Protein AF-A0AAE3U4W3-F1 (afdb_monomer_lite)

Structure (mmCIF, N/CA/C/O backbone):
data_AF-A0AAE3U4W3-F1
#
_entry.id   AF-A0AAE3U4W3-F1
#
loop_
_atom_site.group_PDB
_atom_site.id
_atom_site.type_symbol
_atom_site.label_atom_id
_atom_site.label_alt_id
_atom_site.label_comp_id
_atom_site.label_asym_id
_atom_site.label_entity_id
_atom_site.label_seq_id
_atom_site.pdbx_PDB_ins_code
_atom_site.Cartn_x
_atom_site.Cartn_y
_atom_site.Cartn_z
_atom_site.occupancy
_atom_site.B_iso_or_equiv
_atom_site.auth_seq_id
_atom_site.auth_comp_id
_atom_site.auth_asym_id
_atom_site.auth_atom_id
_atom_site.pdbx_PDB_model_num
ATOM 1 N N . MET A 1 1 ? -5.773 -18.748 2.322 1.00 70.56 1 MET A N 1
ATOM 2 C CA . MET A 1 1 ? -5.524 -19.060 0.898 1.00 70.56 1 MET A CA 1
ATOM 3 C C . MET A 1 1 ? -5.169 -17.749 0.225 1.00 70.56 1 MET A C 1
ATOM 5 O O . MET A 1 1 ? -5.930 -16.805 0.411 1.00 70.56 1 MET A O 1
ATOM 9 N N . LYS A 1 2 ? -4.012 -17.670 -0.440 1.00 85.56 2 LYS A N 1
ATOM 10 C CA . LYS A 1 2 ? -3.548 -16.442 -1.103 1.00 85.56 2 LYS A CA 1
ATOM 11 C C . LYS A 1 2 ? -4.408 -16.138 -2.337 1.00 85.56 2 LYS A C 1
ATOM 13 O O . LYS A 1 2 ? -4.979 -17.062 -2.920 1.00 85.56 2 LYS A O 1
ATOM 18 N N . LYS A 1 3 ? -4.551 -14.859 -2.693 1.00 84.31 3 LYS A N 1
ATOM 19 C CA . LYS A 1 3 ? -5.384 -14.386 -3.813 1.00 84.31 3 LYS A CA 1
ATOM 20 C C . LYS A 1 3 ? -4.527 -13.871 -4.966 1.00 84.31 3 LYS A C 1
ATOM 22 O O . LYS A 1 3 ? -3.465 -13.321 -4.739 1.00 84.31 3 LYS A O 1
ATOM 27 N N . GLU A 1 4 ? -5.007 -13.938 -6.202 1.00 82.94 4 GLU A N 1
ATOM 28 C CA . GLU A 1 4 ? -4.320 -13.277 -7.323 1.00 82.94 4 GLU A CA 1
ATOM 29 C C . GLU A 1 4 ? -4.181 -11.758 -7.080 1.00 82.94 4 GLU A C 1
ATOM 31 O O . GLU A 1 4 ? -5.124 -11.108 -6.612 1.00 82.94 4 GLU A O 1
ATOM 36 N N . PHE A 1 5 ? -3.038 -11.171 -7.441 1.00 81.69 5 PHE A N 1
ATOM 37 C CA . PHE A 1 5 ? -2.864 -9.721 -7.426 1.00 81.69 5 PHE A CA 1
ATOM 38 C C . PHE A 1 5 ? -3.669 -9.058 -8.560 1.00 81.69 5 PHE A C 1
ATOM 40 O O . PHE A 1 5 ? -3.243 -8.991 -9.713 1.00 81.69 5 PHE A O 1
ATOM 47 N N . ASN A 1 6 ? -4.858 -8.544 -8.239 1.00 80.56 6 ASN A N 1
ATOM 48 C CA . ASN A 1 6 ? -5.710 -7.807 -9.172 1.00 80.56 6 ASN A CA 1
ATOM 49 C C . ASN A 1 6 ? -6.484 -6.680 -8.460 1.00 80.56 6 ASN A C 1
ATOM 51 O O . ASN A 1 6 ? -6.519 -6.601 -7.231 1.00 80.56 6 ASN A O 1
ATOM 55 N N . LEU A 1 7 ? -7.121 -5.790 -9.233 1.00 80.69 7 LEU A N 1
ATOM 56 C CA . LEU A 1 7 ? -7.809 -4.605 -8.696 1.00 80.69 7 LEU A CA 1
ATOM 57 C C . LEU A 1 7 ? -8.934 -4.947 -7.711 1.00 80.69 7 LEU A C 1
ATOM 59 O O . LEU A 1 7 ? -9.164 -4.200 -6.763 1.00 80.69 7 LEU A O 1
ATOM 63 N N . ARG A 1 8 ? -9.624 -6.071 -7.925 1.00 81.81 8 ARG A N 1
ATOM 64 C CA . ARG A 1 8 ? -10.700 -6.523 -7.040 1.00 81.81 8 ARG A CA 1
ATOM 65 C C . ARG A 1 8 ? -10.139 -6.949 -5.688 1.00 81.81 8 ARG A C 1
ATOM 67 O O .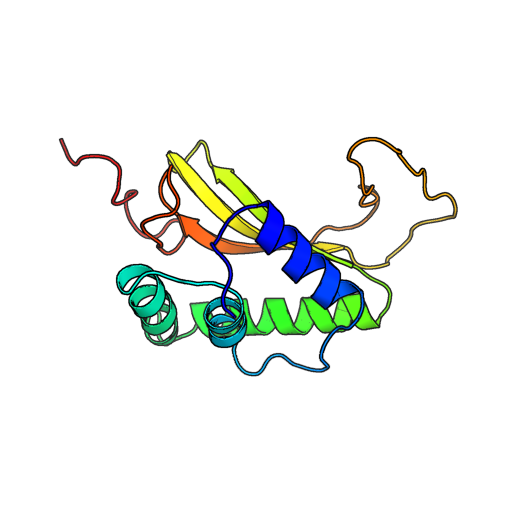 ARG A 1 8 ? -10.606 -6.477 -4.661 1.00 81.81 8 ARG A O 1
ATOM 74 N N . ASN A 1 9 ? -9.102 -7.778 -5.686 1.00 84.00 9 ASN A N 1
ATOM 75 C CA . ASN A 1 9 ? -8.507 -8.269 -4.447 1.00 84.00 9 ASN A CA 1
ATOM 76 C C . ASN A 1 9 ? -7.753 -7.155 -3.687 1.00 84.00 9 ASN A C 1
ATOM 78 O O . ASN A 1 9 ? -7.751 -7.153 -2.459 1.00 84.00 9 ASN A O 1
ATOM 82 N N . LEU A 1 10 ? -7.188 -6.162 -4.389 1.00 84.88 10 LEU A N 1
ATOM 83 C CA . LEU A 1 10 ? -6.654 -4.930 -3.782 1.00 84.88 10 LEU A CA 1
ATOM 84 C C . LEU A 1 10 ? -7.740 -4.084 -3.103 1.00 84.88 10 LEU A C 1
ATOM 86 O O . LEU A 1 10 ? -7.517 -3.538 -2.019 1.00 84.88 10 LEU A O 1
ATOM 90 N N . HIS A 1 11 ? -8.913 -3.979 -3.729 1.00 85.00 11 HIS A N 1
ATOM 91 C CA . HIS A 1 11 ? -10.068 -3.316 -3.133 1.00 85.00 11 HIS A CA 1
ATOM 92 C C . HIS A 1 11 ? -10.546 -4.060 -1.880 1.00 85.00 11 HIS A C 1
ATOM 94 O O . HIS A 1 11 ? -10.771 -3.430 -0.851 1.00 85.00 11 HIS A O 1
ATOM 100 N N . ASP A 1 12 ? -10.625 -5.391 -1.923 1.00 87.25 12 ASP A N 1
ATOM 101 C CA . ASP A 1 12 ? -11.023 -6.203 -0.767 1.00 87.25 12 ASP A CA 1
ATOM 102 C C . ASP A 1 12 ? -10.035 -6.065 0.404 1.00 87.25 12 ASP A C 1
ATOM 104 O O . ASP A 1 12 ? -10.455 -5.909 1.553 1.00 87.25 12 ASP A O 1
ATOM 108 N N . LEU A 1 13 ? -8.724 -6.056 0.124 1.00 90.62 13 LEU A N 1
ATOM 109 C CA . LEU A 1 13 ? -7.692 -5.762 1.123 1.00 90.62 13 LEU A CA 1
ATOM 110 C C . LEU A 1 13 ? -7.896 -4.368 1.729 1.00 90.62 13 LEU A C 1
ATOM 112 O O . LEU A 1 13 ? -7.904 -4.210 2.948 1.00 90.62 13 LEU A O 1
ATOM 116 N N . THR A 1 14 ? -8.099 -3.359 0.882 1.00 90.25 14 THR A N 1
ATOM 117 C CA . THR A 1 14 ? -8.352 -1.980 1.316 1.00 90.25 14 THR A CA 1
ATOM 118 C C . THR A 1 14 ? -9.583 -1.897 2.218 1.00 90.25 14 THR A C 1
ATOM 120 O O . THR A 1 14 ? -9.530 -1.281 3.281 1.00 90.25 14 THR A O 1
ATOM 123 N N . LEU A 1 15 ? -10.691 -2.531 1.829 1.00 89.75 15 LEU A N 1
ATOM 124 C CA . LEU A 1 15 ? -11.925 -2.550 2.609 1.00 89.75 15 LEU A CA 1
ATOM 125 C C . LEU A 1 15 ? -11.700 -3.197 3.981 1.00 89.75 15 LEU A C 1
ATOM 127 O O . LEU A 1 15 ? -12.148 -2.662 4.995 1.00 89.75 15 LEU A O 1
ATOM 131 N N . ARG A 1 16 ? -10.953 -4.307 4.037 1.00 91.06 16 ARG A N 1
ATOM 132 C CA . ARG A 1 16 ? -10.565 -4.960 5.296 1.00 91.06 16 ARG A CA 1
ATOM 133 C C . ARG A 1 16 ? -9.761 -4.025 6.201 1.00 91.06 16 ARG A C 1
ATOM 135 O O . ARG A 1 16 ? -10.078 -3.916 7.380 1.00 91.06 16 ARG A O 1
ATOM 142 N N . LEU A 1 17 ? -8.768 -3.322 5.658 1.00 91.88 17 LEU A N 1
ATOM 143 C CA . LEU A 1 17 ? -7.947 -2.382 6.432 1.00 91.88 17 LEU A CA 1
ATOM 144 C C . LEU A 1 17 ? -8.749 -1.175 6.936 1.00 91.88 17 LEU A C 1
ATOM 146 O O . LEU A 1 17 ? -8.469 -0.683 8.021 1.00 91.88 17 LEU A O 1
ATOM 150 N N . ASN A 1 18 ? -9.758 -0.712 6.192 1.00 88.56 18 ASN A N 1
ATOM 151 C CA . ASN A 1 18 ? -10.627 0.380 6.644 1.00 88.56 18 ASN A CA 1
ATOM 152 C C . ASN A 1 18 ? -11.662 -0.060 7.691 1.00 88.56 18 ASN A C 1
ATOM 154 O O . ASN A 1 18 ? -12.050 0.735 8.540 1.00 88.56 18 ASN A O 1
ATOM 158 N N . THR A 1 19 ? -12.140 -1.304 7.619 1.00 89.25 19 THR A N 1
ATOM 159 C CA . THR A 1 19 ? -13.185 -1.822 8.522 1.00 89.25 19 THR A CA 1
ATOM 160 C C . THR A 1 19 ? -12.619 -2.380 9.821 1.00 89.25 19 THR A C 1
ATOM 162 O O . THR A 1 19 ? -13.239 -2.248 10.872 1.00 89.25 19 THR A O 1
ATOM 165 N N . SER A 1 20 ? -11.439 -2.992 9.759 1.00 90.62 20 SER A N 1
ATOM 166 C CA . SER A 1 20 ? -10.741 -3.557 10.908 1.00 90.62 20 SER A CA 1
ATOM 167 C C . SER A 1 20 ? -9.247 -3.223 10.804 1.00 90.62 20 SER A C 1
ATOM 169 O O . SER A 1 20 ? -8.434 -4.094 10.476 1.00 90.62 20 SER A O 1
ATOM 171 N N . PRO A 1 21 ? -8.875 -1.942 11.007 1.00 90.94 21 PRO A N 1
ATOM 172 C CA . PRO A 1 21 ? -7.484 -1.515 10.931 1.00 90.94 21 PRO A CA 1
ATOM 173 C C . PRO A 1 21 ? -6.672 -2.163 12.060 1.00 90.94 21 PRO A C 1
ATOM 175 O O . PRO A 1 21 ? -7.024 -1.979 13.228 1.00 90.94 21 PRO A O 1
ATOM 178 N N . PRO A 1 22 ? -5.570 -2.873 11.763 1.00 91.12 22 PRO A N 1
ATOM 179 C CA . PRO A 1 22 ? -4.630 -3.273 12.805 1.00 91.12 22 PRO A CA 1
ATOM 180 C C . PRO A 1 22 ? -3.984 -2.034 13.439 1.00 91.12 22 PRO A C 1
ATOM 182 O O . PRO A 1 22 ? -3.875 -0.992 12.789 1.00 91.12 22 PRO A O 1
ATOM 185 N N . ASP A 1 23 ? -3.526 -2.137 14.689 1.00 86.88 23 ASP A N 1
ATOM 186 C CA . ASP A 1 23 ? -2.856 -1.030 15.392 1.00 86.88 23 ASP A CA 1
ATOM 187 C C . ASP A 1 23 ? -1.567 -0.599 14.677 1.00 86.88 23 ASP A C 1
ATOM 189 O O . ASP A 1 23 ? -1.325 0.592 14.454 1.00 86.88 23 ASP A O 1
ATOM 193 N N . VAL A 1 24 ? -0.784 -1.583 14.244 1.00 88.81 24 VAL A N 1
ATOM 194 C CA . VAL A 1 24 ? 0.450 -1.433 13.473 1.00 88.81 24 VAL A CA 1
ATOM 195 C C . VAL A 1 24 ? 0.533 -2.574 12.465 1.00 88.81 24 VAL A C 1
ATOM 197 O O . VAL A 1 24 ? 0.033 -3.672 12.711 1.00 88.81 24 VAL A O 1
ATOM 200 N N . ILE A 1 25 ? 1.174 -2.311 11.331 1.00 88.12 25 ILE A N 1
ATOM 201 C CA . ILE A 1 25 ? 1.703 -3.366 10.470 1.00 88.12 25 ILE A CA 1
ATOM 202 C C . ILE A 1 25 ? 3.201 -3.461 10.749 1.00 88.12 25 ILE A C 1
ATOM 204 O O . ILE A 1 25 ? 3.906 -2.470 10.567 1.00 88.12 25 ILE A O 1
ATOM 208 N N . ASP A 1 26 ? 3.684 -4.635 11.151 1.00 89.06 26 ASP A N 1
ATOM 209 C CA . ASP A 1 26 ? 5.117 -4.854 11.396 1.00 89.06 26 ASP A CA 1
ATOM 210 C C . ASP A 1 26 ? 5.934 -4.721 10.105 1.00 89.06 26 ASP A C 1
ATOM 212 O O . ASP A 1 26 ? 6.977 -4.071 10.088 1.00 89.06 26 ASP A O 1
ATOM 216 N N . ASP A 1 27 ? 5.425 -5.303 9.012 1.00 90.62 27 ASP A N 1
ATOM 217 C CA . ASP A 1 27 ? 6.013 -5.195 7.680 1.00 90.62 27 ASP A CA 1
ATOM 218 C C . ASP A 1 27 ? 4.932 -5.175 6.589 1.00 90.62 27 ASP A C 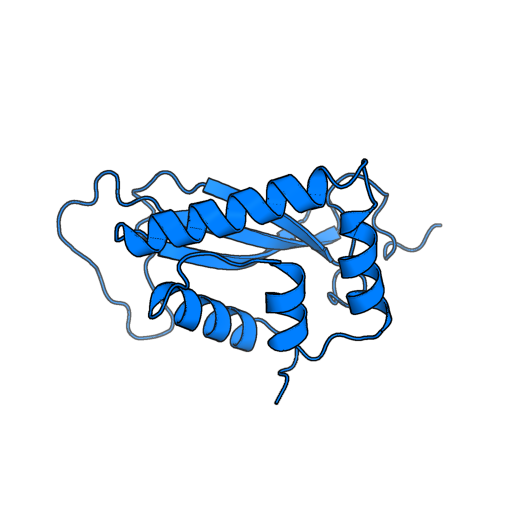1
ATOM 220 O O . ASP A 1 27 ? 4.191 -6.145 6.385 1.00 90.62 27 ASP A O 1
ATOM 224 N N . TRP A 1 28 ? 4.835 -4.063 5.859 1.00 88.69 28 TRP A N 1
ATOM 225 C CA . TRP A 1 28 ? 3.882 -3.909 4.754 1.00 88.69 28 TRP A CA 1
ATOM 226 C C . TRP A 1 28 ? 4.105 -4.924 3.624 1.00 88.69 28 TRP A C 1
ATOM 228 O O . TRP A 1 28 ? 3.170 -5.264 2.897 1.00 88.69 28 TRP A O 1
ATOM 238 N N . ARG A 1 29 ? 5.325 -5.445 3.475 1.00 88.44 29 ARG A N 1
ATOM 239 C CA . ARG A 1 29 ? 5.652 -6.459 2.466 1.00 88.44 29 ARG A CA 1
ATOM 240 C C . ARG A 1 29 ? 5.056 -7.805 2.831 1.00 88.44 29 ARG A C 1
ATOM 242 O O . ARG A 1 29 ? 4.549 -8.499 1.951 1.00 88.44 29 ARG A O 1
ATOM 249 N N . THR A 1 30 ? 5.067 -8.144 4.119 1.00 89.62 30 THR A N 1
ATOM 250 C CA . THR A 1 30 ? 4.410 -9.343 4.648 1.00 89.62 30 THR A CA 1
ATOM 251 C C . THR A 1 30 ? 2.906 -9.249 4.440 1.00 89.62 30 THR A C 1
ATOM 253 O O . THR A 1 30 ? 2.312 -10.202 3.953 1.00 89.62 30 THR A O 1
ATOM 256 N N . LEU A 1 31 ? 2.299 -8.073 4.662 1.00 90.25 31 LEU A N 1
ATOM 257 C CA . LEU A 1 31 ? 0.880 -7.854 4.352 1.00 90.25 31 LEU A CA 1
ATOM 258 C C . LEU A 1 31 ? 0.545 -8.211 2.893 1.00 90.25 31 LEU A C 1
ATOM 260 O O . LEU A 1 31 ? -0.438 -8.911 2.646 1.00 90.25 31 LEU A O 1
ATOM 264 N N . LEU A 1 32 ? 1.342 -7.738 1.930 1.00 87.75 32 LEU A N 1
ATOM 265 C CA . LEU A 1 32 ? 1.120 -8.053 0.515 1.00 87.75 32 LEU A CA 1
ATOM 266 C C . LEU A 1 32 ? 1.417 -9.523 0.198 1.00 87.75 32 LEU A C 1
ATOM 268 O O . LEU A 1 32 ? 0.662 -10.141 -0.545 1.00 87.75 32 LEU A O 1
ATOM 272 N N . SER A 1 33 ? 2.479 -10.084 0.774 1.00 87.94 33 SER A N 1
ATOM 273 C CA . SER A 1 33 ? 2.901 -11.469 0.532 1.00 87.94 33 SER A CA 1
ATOM 274 C C . SER A 1 33 ? 1.935 -12.497 1.123 1.00 87.94 33 SER A C 1
ATOM 276 O O . SER A 1 33 ? 1.809 -13.596 0.582 1.00 87.94 33 SER A O 1
ATOM 278 N N . ASP A 1 34 ? 1.252 -12.162 2.216 1.00 89.94 34 ASP A N 1
ATOM 279 C CA . ASP A 1 34 ? 0.252 -13.018 2.857 1.00 89.94 34 ASP A CA 1
ATOM 280 C C . ASP A 1 34 ? -1.114 -12.920 2.171 1.00 89.94 34 ASP A C 1
ATOM 282 O O . ASP A 1 34 ? -1.834 -13.919 2.080 1.00 89.94 34 ASP A O 1
ATOM 286 N N . GLU A 1 35 ? -1.480 -11.735 1.671 1.00 90.50 35 GLU A N 1
ATOM 287 C CA . GLU A 1 35 ? -2.749 -11.534 0.967 1.00 90.50 35 GLU A CA 1
ATOM 288 C C . GLU A 1 35 ? -2.690 -12.078 -0.467 1.00 90.50 35 GLU A C 1
ATOM 290 O O . GLU A 1 35 ? -3.648 -12.713 -0.927 1.00 90.50 35 GLU A O 1
ATOM 295 N N . PHE A 1 36 ? -1.573 -11.859 -1.169 1.00 88.88 36 PHE A N 1
ATOM 296 C CA . PHE A 1 36 ? -1.462 -12.117 -2.600 1.00 88.88 36 PHE A CA 1
ATOM 297 C C . PHE A 1 36 ? -0.538 -13.286 -2.945 1.00 88.88 36 PHE A C 1
ATOM 299 O O . PHE A 1 36 ? 0.508 -13.500 -2.337 1.00 88.88 36 PHE A O 1
ATOM 306 N N . ASP A 1 37 ? -0.936 -14.040 -3.965 1.00 86.56 37 ASP A N 1
ATOM 307 C CA . ASP A 1 37 ? -0.148 -15.088 -4.600 1.00 86.56 37 ASP A CA 1
ATOM 308 C C . ASP A 1 37 ? 0.841 -14.437 -5.570 1.00 86.56 37 ASP A C 1
ATOM 310 O O . ASP A 1 37 ? 0.582 -14.294 -6.765 1.00 86.56 37 ASP A O 1
ATOM 314 N N . LEU A 1 38 ? 1.925 -13.920 -4.995 1.00 82.44 38 LEU A N 1
ATOM 315 C CA . LEU A 1 38 ? 2.997 -13.254 -5.721 1.00 82.44 38 LEU A CA 1
ATOM 316 C C . LEU A 1 38 ? 3.903 -14.293 -6.382 1.00 82.44 38 LEU A C 1
ATOM 318 O O . LEU A 1 38 ? 4.260 -15.307 -5.780 1.00 82.44 38 LEU A O 1
ATOM 322 N N . SER A 1 39 ? 4.338 -14.007 -7.603 1.00 80.06 39 SER A N 1
ATOM 323 C CA . SER A 1 39 ? 5.394 -14.772 -8.259 1.00 80.06 39 SER A CA 1
ATOM 324 C C . SER A 1 39 ? 6.724 -14.672 -7.497 1.00 80.06 39 SER A C 1
ATOM 326 O O . SER A 1 39 ? 6.940 -13.795 -6.654 1.00 80.06 39 SER A O 1
ATOM 328 N N . GLU A 1 40 ? 7.650 -15.582 -7.808 1.00 80.12 40 GLU A N 1
ATOM 329 C CA . GLU A 1 40 ? 8.987 -15.599 -7.204 1.00 80.12 40 GLU A CA 1
ATOM 330 C C . GLU A 1 40 ? 9.750 -14.286 -7.456 1.00 80.12 40 GLU A C 1
ATOM 332 O O . GLU A 1 40 ? 10.433 -13.782 -6.566 1.00 80.12 40 GLU A O 1
ATOM 337 N N . GLU A 1 41 ? 9.606 -13.700 -8.647 1.00 74.75 41 GLU A N 1
ATOM 338 C CA . GLU A 1 41 ? 10.234 -12.421 -8.999 1.00 74.75 41 GLU A CA 1
ATOM 339 C C . GLU A 1 41 ? 9.646 -11.248 -8.201 1.00 74.75 41 GLU A C 1
ATOM 341 O O . GLU A 1 41 ? 10.394 -10.406 -7.704 1.00 74.75 41 GLU A O 1
ATOM 346 N N . GLU A 1 42 ? 8.323 -11.215 -8.019 1.00 76.00 42 GLU A N 1
ATOM 347 C CA . GLU A 1 42 ? 7.635 -10.182 -7.232 1.00 76.00 42 GLU A CA 1
ATOM 348 C C . GLU A 1 42 ? 8.023 -10.255 -5.752 1.00 76.00 42 GLU A C 1
ATOM 350 O O . GLU A 1 42 ? 8.302 -9.231 -5.126 1.00 76.00 42 GLU A O 1
ATOM 355 N N . SER A 1 43 ? 8.123 -11.473 -5.214 1.00 80.31 43 SER A N 1
ATOM 356 C CA . SER A 1 43 ? 8.545 -11.714 -3.831 1.00 80.31 43 SER A CA 1
ATOM 357 C C . SER A 1 43 ? 10.003 -11.292 -3.607 1.00 80.31 43 SER A C 1
ATOM 359 O O . SER A 1 43 ? 10.288 -10.533 -2.680 1.00 80.31 43 SER A O 1
ATOM 361 N N . LYS A 1 44 ? 10.920 -11.673 -4.512 1.00 80.06 44 LYS A N 1
ATOM 362 C CA . LYS A 1 44 ? 12.324 -11.216 -4.482 1.00 80.06 44 LYS A CA 1
ATOM 363 C C . LYS A 1 44 ? 12.440 -9.698 -4.559 1.00 80.06 44 LYS A C 1
ATOM 365 O O . LYS A 1 44 ? 13.317 -9.118 -3.921 1.00 80.06 44 LYS A O 1
ATOM 370 N N . TYR A 1 45 ? 11.577 -9.040 -5.332 1.00 76.69 45 TYR A N 1
ATOM 371 C CA . TYR A 1 45 ? 11.600 -7.586 -5.424 1.00 76.69 45 TYR A CA 1
ATOM 372 C C . TYR A 1 45 ? 11.145 -6.912 -4.122 1.00 76.69 45 TYR A C 1
ATOM 374 O O . TYR A 1 45 ? 11.807 -5.984 -3.655 1.00 76.69 45 TYR A O 1
ATOM 382 N N . LEU A 1 46 ? 10.072 -7.398 -3.489 1.00 78.75 46 LEU A N 1
ATOM 383 C CA . LEU A 1 46 ? 9.658 -6.903 -2.171 1.00 78.75 46 LEU A CA 1
ATOM 384 C C . LEU A 1 46 ? 10.776 -7.057 -1.129 1.00 78.75 46 LEU A C 1
ATOM 386 O O . LEU A 1 46 ? 11.024 -6.143 -0.338 1.00 78.75 46 LEU A O 1
ATOM 390 N N . GLU A 1 47 ? 11.493 -8.178 -1.144 1.00 81.50 47 GLU A N 1
ATOM 391 C CA . GLU A 1 47 ? 12.664 -8.381 -0.288 1.00 81.50 47 GLU A CA 1
ATOM 392 C C . GLU A 1 47 ? 13.788 -7.388 -0.607 1.00 81.50 47 GLU A C 1
ATOM 394 O O . GLU A 1 47 ? 14.327 -6.764 0.309 1.00 81.50 47 GLU A O 1
ATOM 399 N N . TYR A 1 48 ? 14.091 -7.171 -1.891 1.00 81.25 48 TYR A N 1
ATOM 400 C CA . TYR A 1 48 ? 15.127 -6.240 -2.346 1.00 81.25 48 TYR A CA 1
ATOM 401 C C . TYR A 1 48 ? 14.904 -4.803 -1.854 1.00 81.25 48 TYR A C 1
ATOM 403 O O . TYR A 1 48 ? 15.869 -4.148 -1.459 1.00 81.25 48 TYR A O 1
ATOM 411 N N . ILE A 1 49 ? 13.654 -4.324 -1.796 1.00 77.00 49 ILE A N 1
ATOM 412 C CA . ILE A 1 49 ? 13.331 -2.967 -1.310 1.00 77.00 49 ILE A CA 1
ATOM 413 C C . ILE A 1 49 ? 13.833 -2.727 0.127 1.00 77.00 49 ILE A C 1
ATOM 415 O O . ILE A 1 49 ? 14.169 -1.594 0.466 1.00 77.00 49 ILE A O 1
ATOM 419 N N . ALA A 1 50 ? 13.937 -3.758 0.978 1.00 74.25 50 ALA A N 1
ATOM 420 C CA . ALA A 1 50 ? 14.509 -3.576 2.320 1.00 74.25 50 ALA A CA 1
ATOM 421 C C . ALA A 1 50 ? 16.004 -3.251 2.318 1.00 74.25 50 ALA A C 1
ATOM 423 O O . ALA A 1 50 ? 16.510 -2.727 3.309 1.00 74.25 50 ALA A O 1
ATOM 424 N N . TYR A 1 51 ? 16.703 -3.557 1.229 1.00 76.62 51 TYR A N 1
ATOM 425 C CA . TYR A 1 51 ? 18.142 -3.358 1.093 1.00 76.62 51 TYR A CA 1
ATOM 426 C C . TYR A 1 51 ? 18.489 -2.234 0.106 1.00 76.62 51 TYR A C 1
ATOM 428 O O . TYR A 1 51 ? 19.615 -1.735 0.118 1.00 76.62 51 TYR A O 1
ATOM 436 N N . GLU A 1 52 ? 17.540 -1.807 -0.733 1.00 72.06 52 GLU A N 1
ATOM 437 C CA . GLU A 1 52 ? 17.695 -0.654 -1.620 1.00 72.06 52 GLU A CA 1
ATOM 438 C C . GLU A 1 52 ? 17.809 0.645 -0.805 1.00 72.06 52 GLU A C 1
ATOM 440 O O . GLU A 1 52 ? 17.051 0.862 0.139 1.00 72.06 52 GLU A O 1
ATOM 445 N N . ASP A 1 53 ? 18.747 1.524 -1.175 1.00 66.06 53 ASP A N 1
ATOM 446 C CA . ASP A 1 53 ? 18.904 2.856 -0.561 1.00 66.06 53 ASP A CA 1
ATOM 447 C C . ASP A 1 53 ? 19.050 2.796 0.977 1.00 66.06 53 ASP A C 1
ATOM 449 O O . ASP A 1 53 ? 18.414 3.537 1.719 1.00 66.06 53 ASP A O 1
ATOM 453 N N . SER A 1 54 ? 19.827 1.826 1.483 1.00 72.06 54 SER A N 1
ATOM 454 C CA . SER A 1 54 ? 19.983 1.550 2.929 1.00 72.06 54 SER A CA 1
ATOM 455 C C . SER A 1 54 ? 18.669 1.223 3.667 1.00 72.06 54 SER A C 1
ATOM 457 O O . SER A 1 54 ? 18.563 1.384 4.890 1.00 72.06 54 SER A O 1
ATOM 459 N N . GLY A 1 55 ? 17.658 0.765 2.925 1.00 76.00 55 GLY A N 1
ATOM 460 C CA . GLY A 1 55 ? 16.318 0.471 3.419 1.00 76.00 55 GLY A CA 1
ATOM 461 C C . GLY A 1 55 ? 15.452 1.710 3.638 1.00 76.00 55 GLY A C 1
ATOM 462 O O . GLY A 1 55 ? 14.371 1.591 4.214 1.00 76.00 55 GLY A O 1
ATOM 463 N N . ASP A 1 56 ? 15.884 2.899 3.211 1.00 78.56 56 ASP A N 1
ATOM 464 C CA . ASP A 1 56 ? 15.130 4.135 3.443 1.00 78.56 56 ASP A CA 1
ATOM 465 C C . ASP A 1 56 ? 13.794 4.136 2.697 1.00 78.56 56 ASP A C 1
ATOM 467 O O . ASP A 1 56 ? 12.779 4.524 3.270 1.00 78.56 56 ASP A O 1
ATOM 471 N N . VAL A 1 57 ? 13.747 3.572 1.485 1.00 76.62 57 VAL A N 1
ATOM 472 C CA . VAL A 1 57 ? 12.493 3.369 0.739 1.00 76.62 57 VAL A CA 1
ATOM 473 C C . VAL A 1 57 ? 11.517 2.501 1.533 1.00 76.62 57 VAL A C 1
ATOM 475 O O . VAL A 1 57 ? 10.354 2.871 1.709 1.00 76.62 57 VAL A O 1
ATOM 478 N N . HIS A 1 58 ? 11.991 1.367 2.059 1.00 83.56 58 HIS A N 1
ATOM 479 C CA . HIS A 1 58 ? 11.177 0.495 2.902 1.00 83.56 58 HIS A CA 1
ATOM 480 C C . HIS A 1 58 ? 10.653 1.240 4.136 1.00 83.56 58 HIS A C 1
ATOM 482 O O . HIS A 1 58 ? 9.454 1.178 4.399 1.00 83.56 58 HIS A O 1
ATOM 488 N N . LYS A 1 59 ? 11.511 1.982 4.854 1.00 85.62 59 LYS A N 1
ATOM 489 C CA . LYS A 1 59 ? 11.121 2.751 6.050 1.00 85.62 59 LYS A CA 1
ATOM 490 C C . LYS A 1 59 ? 10.082 3.824 5.729 1.00 85.62 59 LYS A C 1
ATOM 492 O O . LYS A 1 59 ? 9.127 3.973 6.485 1.00 85.62 59 LYS A O 1
ATOM 497 N N . THR A 1 60 ? 10.235 4.549 4.619 1.00 84.69 60 THR A N 1
ATOM 498 C CA . THR A 1 60 ? 9.265 5.563 4.182 1.00 84.69 60 THR A CA 1
ATOM 499 C C . THR A 1 60 ? 7.907 4.938 3.887 1.00 84.69 60 THR A C 1
ATOM 501 O O . THR A 1 60 ? 6.890 5.435 4.366 1.00 84.69 60 THR A O 1
ATOM 504 N N . ILE A 1 61 ? 7.874 3.823 3.154 1.00 86.12 61 ILE A N 1
ATOM 505 C CA . ILE A 1 61 ? 6.621 3.119 2.862 1.00 86.12 61 ILE A CA 1
ATOM 506 C C . ILE A 1 61 ? 5.997 2.562 4.149 1.00 86.12 61 ILE A C 1
ATOM 508 O O . ILE A 1 61 ? 4.794 2.699 4.368 1.00 86.12 61 ILE A O 1
ATOM 512 N N . GLN A 1 62 ? 6.812 1.972 5.024 1.00 90.81 62 GLN A N 1
ATOM 513 C CA . GLN A 1 62 ? 6.368 1.431 6.305 1.00 90.81 62 GLN A CA 1
ATOM 514 C C . GLN A 1 62 ? 5.749 2.516 7.197 1.00 90.81 62 GLN A C 1
ATOM 516 O O . GLN A 1 62 ? 4.692 2.300 7.795 1.00 90.81 62 GLN A O 1
ATOM 521 N N . ALA A 1 63 ? 6.372 3.696 7.257 1.00 88.12 63 ALA A N 1
ATOM 522 C CA . ALA A 1 63 ? 5.828 4.852 7.958 1.00 88.12 63 ALA A CA 1
ATOM 523 C C . ALA A 1 63 ? 4.490 5.292 7.347 1.00 88.12 63 ALA A C 1
ATOM 525 O O . ALA A 1 63 ? 3.517 5.438 8.082 1.00 88.12 63 ALA A O 1
ATOM 526 N N . ALA A 1 64 ? 4.400 5.389 6.016 1.00 88.00 64 ALA A N 1
ATOM 527 C CA . ALA A 1 64 ? 3.169 5.770 5.325 1.00 88.00 64 ALA A CA 1
ATOM 528 C C . ALA A 1 64 ? 2.003 4.798 5.596 1.00 88.00 64 ALA A C 1
ATOM 530 O O . ALA A 1 64 ? 0.876 5.240 5.816 1.00 88.00 64 ALA A O 1
ATOM 531 N N . PHE A 1 65 ? 2.253 3.483 5.641 1.00 91.25 65 PHE A N 1
ATOM 532 C CA . PHE A 1 65 ? 1.234 2.494 6.024 1.00 91.25 65 PHE A CA 1
ATOM 533 C C . PHE A 1 65 ? 0.761 2.673 7.469 1.00 91.25 65 PHE A C 1
ATOM 535 O O . PHE A 1 65 ? -0.443 2.664 7.729 1.00 91.25 65 PHE A O 1
ATOM 542 N N . ASN A 1 66 ? 1.686 2.857 8.411 1.00 91.75 66 ASN A N 1
ATOM 543 C CA . ASN A 1 66 ? 1.337 3.035 9.820 1.00 91.75 66 ASN A CA 1
ATOM 544 C C . ASN A 1 66 ? 0.596 4.362 10.065 1.00 91.75 66 ASN A C 1
ATOM 546 O O . ASN A 1 66 ? -0.380 4.388 10.818 1.00 91.75 66 ASN A O 1
ATOM 550 N N . GLU A 1 67 ? 0.984 5.441 9.381 1.00 89.81 67 GLU A N 1
ATOM 551 C CA . GLU A 1 67 ? 0.257 6.716 9.383 1.00 89.81 67 GLU A CA 1
ATOM 552 C C . GLU A 1 67 ? -1.145 6.574 8.777 1.00 89.81 67 GLU A C 1
ATOM 554 O O . GLU A 1 67 ? -2.118 7.079 9.341 1.00 89.81 67 GLU A O 1
ATOM 559 N N . ALA A 1 68 ? -1.279 5.838 7.669 1.00 89.50 68 ALA A N 1
ATOM 560 C CA . ALA A 1 68 ? -2.570 5.562 7.049 1.00 89.50 68 ALA A CA 1
ATOM 561 C C . ALA A 1 68 ? -3.521 4.833 7.998 1.00 89.50 68 ALA A C 1
ATOM 563 O O . ALA A 1 68 ? -4.680 5.223 8.127 1.00 89.50 68 ALA A O 1
ATOM 564 N N . LEU A 1 69 ? -3.030 3.814 8.699 1.00 91.75 69 LEU A N 1
ATOM 565 C CA . LEU A 1 69 ? -3.823 3.070 9.672 1.00 91.75 69 LEU A CA 1
ATOM 566 C C . LEU A 1 69 ? -4.203 3.917 10.886 1.00 91.75 69 LEU A C 1
ATOM 568 O O . LEU A 1 69 ? -5.347 3.859 11.337 1.00 91.75 69 LEU A O 1
ATOM 572 N N . ALA A 1 70 ? -3.280 4.740 11.388 1.00 89.31 70 ALA A N 1
ATOM 573 C CA . ALA A 1 70 ? -3.585 5.696 12.446 1.00 89.31 70 ALA A CA 1
ATOM 574 C C . ALA A 1 70 ? -4.695 6.668 12.017 1.00 89.31 70 ALA A C 1
ATOM 576 O O . ALA A 1 70 ? -5.616 6.931 12.790 1.00 89.31 70 ALA A O 1
ATOM 577 N N . ASN A 1 71 ? -4.657 7.134 10.766 1.00 86.75 71 ASN A N 1
ATOM 578 C CA . ASN A 1 71 ? -5.699 7.979 10.198 1.00 86.75 71 ASN A CA 1
ATOM 579 C C . ASN A 1 71 ? -7.050 7.251 10.079 1.00 86.75 71 ASN A C 1
ATOM 581 O O . ASN A 1 71 ? -8.075 7.809 10.464 1.00 86.75 71 ASN A O 1
ATOM 585 N N . VAL A 1 72 ? -7.070 5.995 9.616 1.00 88.44 72 VAL A N 1
ATOM 586 C CA . VAL A 1 72 ? -8.298 5.176 9.574 1.00 88.44 72 VAL A CA 1
ATOM 587 C C . VAL A 1 72 ? -8.910 5.038 10.971 1.00 88.44 72 VAL A C 1
ATOM 589 O O . VAL A 1 72 ? -10.105 5.268 11.146 1.00 88.44 72 VAL A O 1
ATOM 592 N N . ARG A 1 73 ? -8.098 4.738 11.993 1.00 88.56 73 ARG A N 1
ATOM 593 C CA . ARG A 1 73 ? -8.570 4.647 13.387 1.00 88.56 73 ARG A CA 1
ATOM 594 C C . ARG A 1 73 ? -9.121 5.970 13.923 1.00 88.56 73 ARG A C 1
ATOM 596 O O . ARG A 1 73 ? -10.013 5.957 14.764 1.00 88.56 73 ARG A O 1
ATOM 603 N N . ALA A 1 74 ? -8.626 7.100 13.424 1.00 87.50 74 ALA A N 1
ATOM 604 C CA . ALA A 1 74 ? -9.128 8.433 13.753 1.00 87.50 74 ALA A CA 1
ATOM 605 C C . ALA A 1 74 ? -10.401 8.831 12.972 1.00 87.50 74 ALA A C 1
ATOM 607 O O . ALA A 1 74 ? -10.844 9.974 13.073 1.00 87.50 74 ALA A O 1
ATOM 608 N N . GLY A 1 75 ? -10.995 7.917 12.195 1.00 83.00 75 GLY A N 1
ATOM 609 C CA . GLY A 1 75 ? -12.196 8.165 11.390 1.00 83.00 75 GLY A CA 1
ATOM 610 C C . GLY A 1 75 ? -11.919 8.616 9.953 1.00 83.00 75 GLY A C 1
ATOM 611 O O . GLY A 1 75 ? -12.856 8.952 9.229 1.00 83.00 75 GLY A O 1
ATOM 612 N N . GLY A 1 76 ? -10.653 8.630 9.529 1.00 85.50 76 GLY A N 1
ATOM 613 C CA . GLY A 1 76 ? -10.257 8.808 8.135 1.00 85.50 76 GLY A CA 1
ATOM 614 C C . GLY A 1 76 ? -10.445 7.541 7.301 1.00 85.50 76 GLY A C 1
ATOM 615 O O . GLY A 1 76 ? -11.035 6.552 7.736 1.00 85.50 76 GLY A O 1
ATOM 616 N N . ARG A 1 77 ? -9.926 7.562 6.070 1.00 85.94 77 ARG A N 1
ATOM 617 C CA . ARG A 1 77 ? -9.934 6.398 5.169 1.00 85.94 77 ARG A CA 1
ATOM 618 C C . ARG A 1 77 ? -8.616 6.259 4.419 1.00 85.94 77 ARG A C 1
ATOM 620 O O . ARG A 1 77 ? -7.924 7.250 4.181 1.00 85.94 77 ARG A O 1
ATOM 627 N N . MET A 1 78 ? -8.302 5.036 4.001 1.00 88.94 78 MET A N 1
ATOM 628 C CA . MET A 1 78 ? -7.165 4.724 3.132 1.00 88.94 78 MET A CA 1
ATOM 629 C C . MET A 1 78 ? -7.602 3.967 1.875 1.00 88.94 78 MET A C 1
ATOM 631 O O . MET A 1 78 ? -8.627 3.288 1.883 1.00 88.94 78 MET A O 1
ATOM 635 N N . ARG A 1 79 ? -6.819 4.044 0.798 1.00 88.19 79 ARG A N 1
ATOM 636 C CA . ARG A 1 79 ? -7.009 3.269 -0.434 1.00 88.19 79 ARG A CA 1
ATOM 637 C C . ARG A 1 79 ? -5.688 2.793 -1.008 1.00 88.19 79 ARG A C 1
ATOM 639 O O . ARG A 1 79 ? -4.739 3.562 -1.076 1.00 88.19 79 ARG A O 1
ATOM 646 N N . LEU A 1 80 ? -5.655 1.551 -1.487 1.00 86.12 80 LEU A N 1
ATOM 647 C CA . LEU A 1 80 ? -4.608 1.072 -2.387 1.00 86.12 80 LEU A CA 1
ATOM 648 C C . LEU A 1 80 ? -5.140 1.103 -3.820 1.00 86.12 80 LEU A C 1
ATOM 650 O O . LEU A 1 80 ? -6.149 0.464 -4.126 1.00 86.12 80 LEU A O 1
ATOM 654 N N . ARG A 1 81 ? -4.487 1.855 -4.710 1.00 81.62 81 ARG A N 1
ATOM 655 C CA . ARG A 1 81 ? -4.914 1.997 -6.111 1.00 81.62 81 ARG A CA 1
ATOM 656 C C . ARG A 1 81 ? -3.755 1.868 -7.072 1.00 81.62 81 ARG A C 1
ATOM 658 O O . ARG A 1 81 ? -2.665 2.356 -6.815 1.00 81.62 81 ARG A O 1
ATOM 665 N N . VAL A 1 82 ? -4.025 1.249 -8.215 1.00 78.88 82 VAL A N 1
ATOM 666 C CA . VAL A 1 82 ? -3.068 1.155 -9.314 1.00 78.88 82 VAL A CA 1
ATOM 667 C C . VAL A 1 82 ? -3.410 2.215 -10.357 1.00 78.88 82 VAL A C 1
ATOM 669 O O . VAL A 1 82 ? -4.458 2.148 -10.999 1.00 78.88 82 VAL A O 1
ATOM 672 N N . TYR A 1 83 ? -2.524 3.188 -10.534 1.00 75.44 83 TYR A N 1
ATOM 673 C CA . TYR A 1 83 ? -2.649 4.257 -11.523 1.00 75.44 83 TYR A CA 1
ATOM 674 C C . TYR A 1 83 ? -1.859 3.928 -12.773 1.00 75.44 83 TYR A C 1
ATOM 676 O O . TYR A 1 83 ? -0.751 3.427 -12.666 1.00 75.44 83 TYR A O 1
ATOM 684 N N . LYS A 1 84 ? -2.379 4.245 -13.960 1.00 69.56 84 LYS A N 1
ATOM 685 C CA . LYS A 1 84 ? -1.549 4.251 -15.168 1.00 69.56 84 LYS A CA 1
ATOM 686 C C . LYS A 1 84 ? -0.717 5.530 -15.159 1.00 69.56 84 LYS A C 1
ATOM 688 O O . LYS A 1 84 ? -1.293 6.613 -15.144 1.00 69.56 84 LYS A O 1
ATOM 693 N N . ASP A 1 85 ? 0.602 5.398 -15.184 1.00 66.50 85 ASP A N 1
ATOM 694 C CA . ASP A 1 85 ? 1.508 6.535 -15.302 1.00 66.50 85 ASP A CA 1
ATOM 695 C C . ASP A 1 85 ? 1.904 6.710 -16.777 1.00 66.50 85 ASP A C 1
ATOM 697 O O . ASP A 1 85 ? 2.650 5.883 -17.319 1.00 66.50 85 ASP A O 1
ATOM 701 N N . PRO A 1 86 ? 1.379 7.745 -17.461 1.00 58.66 86 PRO A N 1
ATOM 702 C CA . PRO A 1 86 ? 1.694 7.991 -18.859 1.00 58.66 86 PRO A CA 1
ATOM 703 C C . PRO A 1 86 ? 3.146 8.431 -19.077 1.00 58.66 86 PRO A C 1
ATOM 705 O O . PRO A 1 86 ? 3.663 8.182 -20.161 1.00 58.66 86 PRO A O 1
ATOM 708 N N . ALA A 1 87 ? 3.812 9.030 -18.081 1.00 58.31 87 ALA A N 1
ATOM 709 C CA . ALA A 1 87 ? 5.205 9.462 -18.198 1.00 58.31 87 ALA A CA 1
ATOM 710 C C . ALA A 1 87 ? 6.179 8.276 -18.136 1.00 58.31 87 ALA A C 1
ATOM 712 O O . ALA A 1 87 ? 7.202 8.274 -18.813 1.00 58.31 87 ALA A O 1
ATOM 713 N N . ASN A 1 88 ? 5.830 7.241 -17.368 1.00 53.41 88 ASN A N 1
ATOM 714 C CA . ASN A 1 88 ? 6.674 6.062 -17.167 1.00 53.41 88 ASN A CA 1
ATOM 715 C C . ASN A 1 88 ? 6.235 4.831 -17.984 1.00 53.41 88 ASN A C 1
ATOM 717 O O . ASN A 1 88 ? 6.805 3.753 -17.817 1.00 53.41 88 ASN A O 1
ATOM 721 N N . HIS A 1 89 ? 5.224 4.956 -18.859 1.00 55.75 89 HIS A N 1
ATOM 722 C CA . HIS A 1 89 ? 4.625 3.842 -19.620 1.00 55.75 89 HIS A CA 1
ATOM 723 C C . HIS A 1 89 ? 4.273 2.613 -18.748 1.00 55.75 89 HIS A C 1
ATOM 725 O O . HIS A 1 89 ? 4.324 1.467 -19.201 1.00 55.75 89 HIS A O 1
ATOM 731 N N . GLY A 1 90 ? 3.928 2.846 -17.481 1.00 67.94 90 GLY A N 1
ATOM 732 C CA . GLY A 1 90 ? 3.763 1.811 -16.462 1.00 67.94 90 GLY A CA 1
ATOM 733 C C . GLY A 1 90 ? 2.480 1.981 -15.663 1.00 67.94 90 GLY A C 1
ATOM 734 O O . GLY A 1 90 ? 1.608 2.790 -16.001 1.00 67.94 90 GLY A O 1
ATOM 735 N N . ARG A 1 91 ? 2.349 1.201 -14.591 1.00 71.81 91 ARG A N 1
ATOM 736 C CA . ARG A 1 91 ? 1.354 1.451 -13.552 1.00 71.81 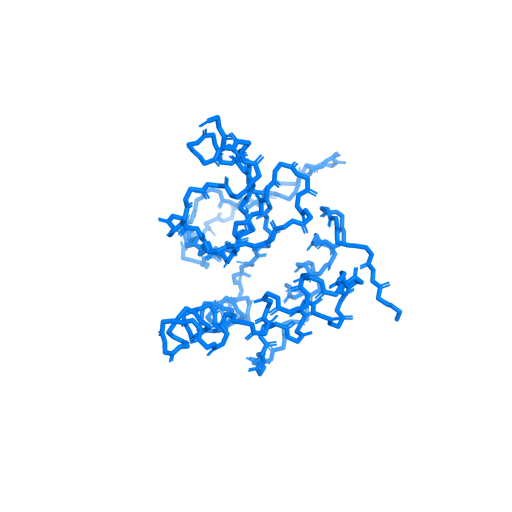91 ARG A CA 1
ATOM 737 C C . ARG A 1 91 ? 2.026 1.627 -12.198 1.00 71.81 91 ARG A C 1
ATOM 739 O O . ARG A 1 91 ? 3.114 1.120 -11.985 1.00 71.81 91 ARG A O 1
ATOM 746 N N . VAL A 1 92 ? 1.384 2.340 -11.289 1.00 77.06 92 VAL A N 1
ATOM 747 C CA . VAL A 1 92 ? 1.923 2.663 -9.966 1.00 77.06 92 VAL A CA 1
ATOM 748 C C . VAL A 1 92 ? 0.916 2.240 -8.924 1.00 77.06 92 VAL A C 1
ATOM 750 O O . VAL A 1 92 ? -0.219 2.712 -8.959 1.00 77.06 92 VAL A O 1
ATOM 753 N N . LEU A 1 93 ? 1.315 1.358 -8.011 1.00 81.62 93 LEU A N 1
ATOM 754 C CA . LEU A 1 93 ? 0.551 1.089 -6.804 1.00 81.62 93 LEU A CA 1
ATOM 755 C C . LEU A 1 93 ? 0.770 2.252 -5.833 1.00 81.62 93 LEU A C 1
ATOM 757 O O . LEU A 1 93 ? 1.891 2.497 -5.394 1.00 81.62 93 LEU A O 1
ATOM 761 N N . ARG A 1 94 ? -0.306 2.958 -5.507 1.00 84.75 94 ARG A N 1
ATOM 762 C CA . ARG A 1 94 ? -0.333 4.088 -4.583 1.00 84.75 94 ARG A CA 1
ATOM 763 C C . ARG A 1 94 ? -1.122 3.745 -3.340 1.00 84.75 94 ARG A C 1
ATOM 765 O O . ARG A 1 94 ? -2.189 3.135 -3.433 1.00 84.75 94 ARG A O 1
ATOM 772 N N . LEU A 1 95 ? -0.612 4.203 -2.209 1.00 85.31 95 LEU A N 1
ATOM 773 C CA . LEU A 1 95 ? -1.361 4.352 -0.977 1.00 85.31 95 LEU A CA 1
ATOM 774 C C . LEU A 1 95 ? -1.906 5.776 -0.914 1.00 85.31 95 LEU A C 1
ATOM 776 O O . LEU A 1 95 ? -1.155 6.742 -1.002 1.00 85.31 95 LEU A O 1
ATOM 780 N N . GLU A 1 96 ? -3.213 5.899 -0.760 1.00 87.62 96 GLU A N 1
ATOM 781 C CA . GLU A 1 96 ? -3.903 7.174 -0.621 1.00 87.62 96 GLU A CA 1
ATOM 782 C C . GLU A 1 96 ? -4.563 7.237 0.745 1.00 87.62 96 GLU A C 1
ATOM 784 O O . GLU A 1 96 ? -5.205 6.276 1.167 1.00 87.62 96 GLU A O 1
ATOM 789 N N . THR A 1 97 ? -4.446 8.367 1.427 1.00 83.00 97 THR A N 1
ATOM 790 C CA . THR A 1 97 ? -5.094 8.600 2.715 1.00 83.00 97 THR A CA 1
ATOM 791 C C . THR A 1 97 ? -5.885 9.890 2.670 1.00 83.00 97 THR A C 1
ATOM 793 O O . THR A 1 97 ? -5.412 10.914 2.186 1.00 83.00 97 THR A O 1
ATOM 796 N N . ASN A 1 98 ? -7.113 9.836 3.175 1.00 80.50 98 ASN A N 1
ATOM 797 C CA . ASN A 1 98 ? -7.957 11.006 3.351 1.00 80.50 98 ASN A CA 1
ATOM 798 C C . ASN A 1 98 ? -8.127 11.247 4.851 1.00 80.50 98 ASN A C 1
ATOM 800 O O . ASN A 1 98 ? -8.675 10.398 5.564 1.00 80.50 98 ASN A O 1
ATOM 804 N N . SER A 1 99 ? -7.579 12.362 5.332 1.00 67.50 99 SER A N 1
ATOM 805 C CA . SER A 1 99 ? -7.724 12.773 6.728 1.00 67.50 99 SER A CA 1
ATOM 806 C C . SER A 1 99 ? -9.105 13.380 6.965 1.00 67.50 99 SER A C 1
ATOM 808 O O . SER A 1 99 ? -9.563 14.159 6.136 1.00 67.50 99 SER A O 1
ATOM 810 N N . PRO A 1 100 ? -9.738 13.160 8.128 1.00 57.09 100 PRO A N 1
ATOM 811 C CA . PRO A 1 100 ? -11.062 13.703 8.443 1.00 57.09 100 PRO A CA 1
ATOM 812 C C . PRO A 1 100 ? -11.081 15.230 8.685 1.00 57.09 100 PRO A C 1
ATOM 814 O O . PRO A 1 100 ? -11.981 15.746 9.348 1.00 57.09 100 PRO A O 1
ATOM 817 N N . LYS A 1 101 ? -10.099 15.994 8.187 1.00 49.38 101 LYS A N 1
ATOM 818 C CA . LYS A 1 101 ? -10.066 17.449 8.373 1.00 49.38 101 LYS A CA 1
ATOM 819 C C . LYS A 1 101 ? -11.100 18.111 7.458 1.00 49.38 101 LYS A C 1
ATOM 821 O O . LYS A 1 101 ? -10.802 18.422 6.316 1.00 49.38 101 LYS A O 1
ATOM 826 N N . PHE A 1 102 ? -12.263 18.364 8.062 1.00 44.91 102 PHE A N 1
ATOM 827 C CA . PHE A 1 102 ? -13.428 19.092 7.555 1.00 44.91 102 PHE A CA 1
ATOM 828 C C . PHE A 1 102 ? -14.173 18.417 6.405 1.00 44.91 102 PHE A 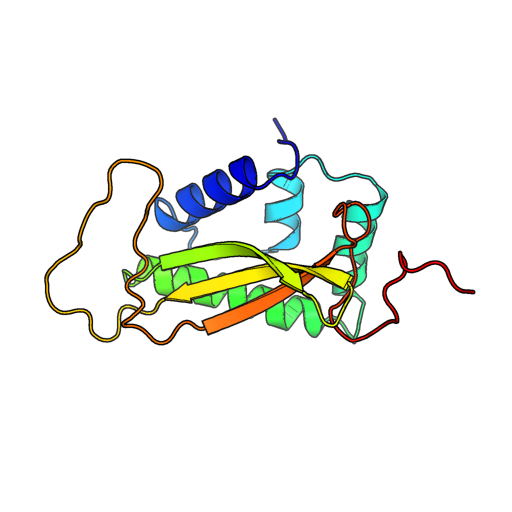C 1
ATOM 830 O O . PHE A 1 102 ? -13.955 18.735 5.248 1.00 44.91 102 PHE A O 1
ATOM 837 N N . VAL A 1 103 ? -15.164 17.590 6.745 1.00 41.72 103 VAL A N 1
ATOM 838 C CA . VAL A 1 103 ? -16.285 17.337 5.833 1.00 41.72 103 VAL A CA 1
ATOM 839 C C . VAL A 1 103 ? -17.571 17.584 6.614 1.00 41.72 103 VAL A C 1
ATOM 841 O O . VAL A 1 103 ? -17.939 16.809 7.500 1.00 41.72 103 VAL A O 1
ATOM 844 N N . SER A 1 104 ? -18.208 18.731 6.358 1.00 38.09 104 SER A N 1
ATOM 845 C CA . SER A 1 104 ? -19.584 18.972 6.782 1.00 38.09 104 SER A CA 1
ATOM 846 C C . SER A 1 104 ? -20.498 17.957 6.104 1.00 38.09 104 SER A C 1
ATOM 848 O O . SER A 1 104 ? -20.263 17.554 4.970 1.00 38.09 104 SER A O 1
ATOM 850 N N . SER A 1 105 ? -21.526 17.552 6.838 1.00 44.91 105 SER A N 1
ATOM 851 C CA . SER A 1 105 ? -22.618 16.668 6.438 1.00 44.91 105 SER A CA 1
ATOM 852 C C . SER A 1 105 ? -23.000 16.738 4.954 1.00 44.91 105 SER A C 1
ATOM 854 O O . SER A 1 105 ? -23.548 17.745 4.523 1.00 44.91 105 SER A O 1
ATOM 856 N N . GLU A 1 106 ? -22.756 15.651 4.221 1.00 38.19 106 GLU A N 1
ATOM 857 C CA . GLU A 1 106 ? -23.719 14.911 3.384 1.00 38.19 106 GLU A CA 1
ATOM 858 C C . GLU A 1 106 ? -22.945 13.919 2.499 1.00 38.19 106 GLU A C 1
ATOM 860 O O . GLU A 1 106 ? -22.281 14.276 1.530 1.00 38.19 106 GLU A O 1
ATOM 865 N N . VAL A 1 107 ? -22.992 12.633 2.860 1.00 40.50 107 VAL A N 1
ATOM 866 C CA . VAL A 1 107 ? -22.386 11.554 2.070 1.00 40.50 107 VAL A CA 1
ATOM 867 C C . VAL A 1 107 ? -23.397 11.125 1.008 1.00 40.50 107 VAL A C 1
ATOM 869 O O . VAL A 1 107 ? -24.373 10.445 1.321 1.00 40.50 107 VAL A O 1
ATOM 872 N N . PHE A 1 108 ? -23.172 11.507 -0.249 1.00 35.06 108 PHE A N 1
ATOM 873 C CA . PHE A 1 108 ? -23.929 10.976 -1.385 1.00 35.06 108 PHE A CA 1
ATOM 874 C C . PHE A 1 108 ? -23.530 9.521 -1.637 1.00 35.06 108 PHE A C 1
ATOM 876 O O . PHE A 1 108 ? -22.371 9.237 -1.903 1.00 35.06 108 PHE A O 1
ATOM 883 N N . PHE A 1 109 ? -24.472 8.585 -1.574 1.00 37.97 109 PHE A N 1
ATOM 884 C CA . PHE A 1 109 ? -24.268 7.212 -2.042 1.00 37.97 109 PHE A CA 1
ATOM 885 C C . PHE A 1 109 ? -24.526 7.146 -3.550 1.00 37.97 109 PHE A C 1
ATOM 887 O O . PHE A 1 109 ? -25.483 7.748 -4.031 1.00 37.97 109 PHE A O 1
ATOM 894 N N . ASP A 1 110 ? -23.722 6.388 -4.297 1.00 38.03 110 ASP A N 1
ATOM 895 C CA . ASP A 1 110 ? -24.060 6.038 -5.677 1.00 38.03 110 ASP A CA 1
ATOM 896 C C . ASP A 1 110 ? -23.971 4.519 -5.886 1.00 38.03 110 ASP A C 1
ATOM 898 O O . ASP A 1 110 ? -22.948 3.859 -5.690 1.00 38.03 110 ASP A O 1
ATOM 902 N N . GLU A 1 111 ? -25.136 3.977 -6.235 1.00 37.91 111 GLU A N 1
ATOM 903 C CA . GLU A 1 111 ? -25.545 2.577 -6.150 1.00 37.91 111 GLU A CA 1
ATOM 904 C C . GLU A 1 111 ? -25.010 1.682 -7.277 1.00 37.91 111 GLU A C 1
ATOM 906 O O . GLU A 1 111 ? -25.454 0.540 -7.404 1.00 37.91 111 GLU A O 1
ATOM 911 N N . LYS A 1 112 ? -24.081 2.151 -8.125 1.00 40.62 112 LYS A N 1
ATOM 912 C CA . LYS A 1 112 ? -23.624 1.333 -9.266 1.00 40.62 112 LYS A CA 1
ATOM 913 C C . LYS A 1 112 ? -22.136 1.043 -9.380 1.00 40.62 112 LYS A C 1
ATOM 915 O O . LYS A 1 112 ? -21.839 0.070 -10.048 1.00 40.62 112 LYS A O 1
ATOM 920 N N . PHE A 1 113 ? -21.234 1.796 -8.749 1.00 53.94 113 PHE A N 1
ATOM 921 C CA . PHE A 1 113 ? -19.789 1.504 -8.576 1.00 53.94 113 PHE A CA 1
ATOM 922 C C . PHE A 1 113 ? -19.128 2.761 -7.974 1.00 53.94 113 PHE A C 1
ATOM 924 O O . PHE A 1 113 ? -18.305 3.395 -8.627 1.00 53.94 113 PHE A O 1
ATOM 931 N N . LYS A 1 114 ? -19.536 3.234 -6.789 1.00 37.69 114 LYS A N 1
ATOM 932 C CA . LYS A 1 114 ? -19.055 4.532 -6.282 1.00 37.69 114 LYS A CA 1
ATOM 933 C C . LYS A 1 114 ? -19.022 4.583 -4.758 1.00 37.69 114 LYS A C 1
ATOM 935 O O . LYS A 1 114 ? -20.008 4.912 -4.112 1.00 37.69 114 LYS A O 1
ATOM 940 N N . GLU A 1 115 ? -17.853 4.336 -4.179 1.00 40.38 115 GLU A N 1
ATOM 941 C CA . GLU A 1 115 ? -17.533 5.001 -2.919 1.00 40.38 115 GLU A CA 1
ATOM 942 C C . GLU A 1 115 ? -17.075 6.430 -3.245 1.00 40.38 115 GLU A C 1
ATOM 944 O O . GLU A 1 115 ? -15.989 6.587 -3.826 1.00 40.38 115 GLU A O 1
ATOM 949 N N . PRO A 1 116 ? -17.812 7.479 -2.850 1.00 40.78 116 PRO A N 1
ATOM 950 C CA . PRO A 1 116 ? -17.241 8.812 -2.837 1.00 40.78 116 PRO A CA 1
ATOM 951 C C . PRO A 1 116 ? -16.166 8.790 -1.758 1.00 40.78 116 PRO A C 1
ATOM 953 O O . PRO A 1 116 ? -16.452 8.612 -0.574 1.00 40.78 116 PRO A O 1
ATOM 956 N N . PHE A 1 117 ? -14.906 8.940 -2.158 1.00 46.66 117 PHE A N 1
ATOM 957 C CA . PHE A 1 117 ? -14.061 9.722 -1.272 1.00 46.66 117 PHE A CA 1
ATOM 958 C C . PHE A 1 117 ? -14.539 11.150 -1.471 1.00 46.66 117 PHE A C 1
ATOM 960 O O . PHE A 1 117 ? -14.669 11.557 -2.625 1.00 46.66 117 PHE A O 1
ATOM 967 N N . PRO A 1 118 ? -14.874 11.881 -0.403 1.00 48.38 118 PRO A N 1
ATOM 968 C CA . PRO A 1 118 ? -15.043 13.306 -0.556 1.00 48.38 118 PRO A CA 1
ATOM 969 C C . PRO A 1 118 ? -13.713 13.836 -1.098 1.00 48.38 118 PRO A C 1
ATOM 971 O O . PRO A 1 118 ? -12.677 13.694 -0.447 1.00 48.38 118 PRO A O 1
ATOM 974 N N . ASP A 1 119 ? -13.752 14.413 -2.299 1.00 48.09 119 ASP A N 1
ATOM 975 C CA . ASP A 1 119 ? -12.648 15.193 -2.874 1.00 48.09 119 ASP A CA 1
ATOM 976 C C . ASP A 1 119 ? -12.362 16.458 -2.025 1.00 48.09 119 ASP A C 1
ATOM 978 O O . ASP A 1 119 ? -11.419 17.201 -2.276 1.00 48.09 119 ASP A O 1
ATOM 982 N N . GLU A 1 120 ? -13.159 16.690 -0.978 1.00 43.84 120 GLU A N 1
ATOM 983 C CA . GLU A 1 120 ? -13.056 17.779 -0.008 1.00 43.84 120 GLU A CA 1
ATOM 984 C C . GLU A 1 120 ? -12.201 17.391 1.209 1.00 43.84 120 GLU A C 1
ATOM 986 O O . GLU A 1 120 ? -12.604 17.517 2.361 1.00 43.84 120 GLU A O 1
ATOM 991 N N . GLY A 1 121 ? -10.997 16.889 0.950 1.00 49.47 121 GLY A N 1
ATOM 992 C CA . GLY A 1 121 ? -9.986 16.624 1.968 1.00 49.47 121 GLY A CA 1
ATOM 993 C C . GLY A 1 121 ? -8.595 16.622 1.346 1.00 49.47 121 GLY A C 1
ATOM 994 O O . GLY A 1 121 ? -8.427 16.288 0.174 1.00 49.47 121 GLY A O 1
ATOM 995 N N . THR A 1 122 ? -7.567 17.009 2.105 1.00 55.72 122 THR A N 1
ATOM 996 C CA . THR A 1 122 ? -6.182 16.863 1.636 1.00 55.72 122 THR A CA 1
ATOM 997 C C . THR A 1 122 ? -5.865 15.372 1.533 1.00 55.72 122 THR A C 1
ATOM 999 O O . THR A 1 122 ? -5.649 14.709 2.549 1.00 55.72 122 THR A O 1
ATOM 1002 N N . MET A 1 123 ? -5.876 14.837 0.311 1.00 66.06 123 MET A N 1
ATOM 1003 C CA . MET A 1 123 ? -5.408 13.482 0.045 1.00 66.06 123 MET A CA 1
ATOM 1004 C C . MET A 1 123 ? -3.884 13.458 0.086 1.00 66.06 123 MET A C 1
ATOM 1006 O O . MET A 1 123 ? -3.226 14.128 -0.710 1.00 66.06 123 MET A O 1
ATOM 1010 N N . THR A 1 124 ? -3.322 12.656 0.985 1.00 76.00 124 THR A N 1
ATOM 1011 C CA . THR A 1 124 ? -1.895 12.333 0.949 1.00 76.00 124 THR A CA 1
ATOM 1012 C C . THR A 1 124 ? -1.719 11.078 0.107 1.00 76.00 124 THR A C 1
ATOM 1014 O O . THR A 1 124 ? -2.388 10.068 0.331 1.00 76.00 124 THR A O 1
ATOM 1017 N N . THR A 1 125 ? -0.832 11.140 -0.883 1.00 75.69 125 THR A N 1
ATOM 1018 C CA . THR A 1 125 ? -0.532 10.015 -1.775 1.00 75.69 125 THR A CA 1
ATOM 1019 C C . THR A 1 125 ? 0.922 9.598 -1.628 1.00 75.69 125 THR A C 1
ATOM 1021 O O . THR A 1 125 ? 1.818 10.433 -1.755 1.00 75.69 125 THR A O 1
ATOM 1024 N N . THR A 1 126 ? 1.156 8.306 -1.430 1.00 78.75 126 THR A N 1
ATOM 1025 C CA . THR A 1 126 ? 2.488 7.704 -1.392 1.00 78.75 126 THR A CA 1
ATOM 1026 C C . THR A 1 126 ? 2.588 6.644 -2.480 1.00 78.75 126 THR A C 1
ATOM 1028 O O . THR A 1 126 ? 1.835 5.668 -2.482 1.00 78.75 126 THR A O 1
ATOM 1031 N N . ASP A 1 127 ? 3.523 6.832 -3.410 1.00 76.88 127 ASP A N 1
ATOM 1032 C CA . ASP A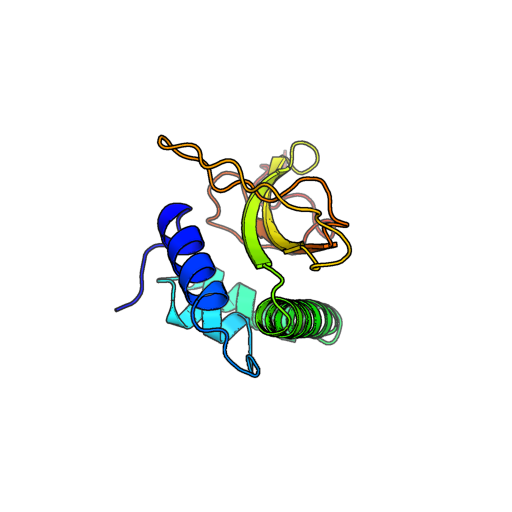 1 127 ? 3.865 5.817 -4.403 1.00 76.88 127 ASP A CA 1
ATOM 1033 C C . ASP A 1 127 ? 4.586 4.667 -3.698 1.00 76.88 127 ASP A C 1
ATOM 1035 O O . ASP A 1 127 ? 5.622 4.866 -3.066 1.00 76.88 127 ASP A O 1
ATOM 1039 N N . LEU A 1 128 ? 4.018 3.466 -3.783 1.00 75.12 128 LEU A N 1
ATOM 1040 C CA . LEU A 1 128 ? 4.593 2.279 -3.164 1.00 75.12 128 LEU A CA 1
ATOM 1041 C C . LEU A 1 128 ? 5.576 1.621 -4.126 1.00 75.12 128 LEU A C 1
ATOM 1043 O O . LEU A 1 128 ? 6.753 1.458 -3.821 1.00 75.12 128 LEU A O 1
ATOM 1047 N N . ILE A 1 129 ? 5.071 1.216 -5.293 1.00 74.50 129 ILE A N 1
ATOM 1048 C CA . ILE A 1 129 ? 5.804 0.409 -6.268 1.00 74.50 129 ILE A CA 1
ATOM 1049 C C . ILE A 1 129 ? 5.304 0.748 -7.668 1.00 74.50 129 ILE A C 1
ATOM 1051 O O . ILE A 1 129 ? 4.098 0.862 -7.900 1.00 74.50 129 ILE A O 1
ATOM 1055 N N . CYS A 1 130 ? 6.229 0.866 -8.614 1.00 72.19 130 CYS A N 1
ATOM 1056 C CA . CYS A 1 130 ? 5.922 0.943 -10.031 1.00 72.19 130 CYS A CA 1
ATOM 1057 C C . CYS A 1 130 ? 5.983 -0.455 -10.649 1.00 72.19 130 CYS A C 1
ATOM 1059 O O . CYS A 1 130 ? 6.842 -1.268 -10.328 1.00 72.19 130 CYS A O 1
ATOM 1061 N N . CYS A 1 131 ? 5.051 -0.743 -11.541 1.00 65.75 131 CYS A N 1
ATOM 1062 C CA . CYS A 1 131 ? 4.953 -1.991 -12.262 1.00 65.75 131 CYS A CA 1
ATOM 1063 C C . CYS A 1 131 ? 4.912 -1.700 -13.771 1.00 65.75 131 CYS A C 1
ATOM 1065 O O . CYS A 1 131 ? 4.411 -0.664 -14.224 1.00 65.75 131 CYS A O 1
ATOM 1067 N N . CYS A 1 132 ? 5.379 -2.640 -14.582 1.00 63.25 132 CYS A N 1
ATOM 1068 C CA . CYS A 1 132 ? 5.203 -2.554 -16.030 1.00 63.25 132 CYS A CA 1
ATOM 1069 C C . CYS A 1 132 ? 3.724 -2.635 -16.445 1.00 63.25 132 CYS A C 1
ATOM 1071 O O . CYS A 1 132 ? 2.852 -2.940 -15.638 1.00 63.25 132 CYS A O 1
ATOM 1073 N N . ALA A 1 133 ? 3.398 -2.415 -17.722 1.00 49.84 133 ALA A N 1
ATOM 1074 C CA . ALA A 1 133 ? 2.011 -2.375 -18.211 1.00 49.84 133 ALA A CA 1
ATOM 1075 C C . ALA A 1 133 ? 1.137 -3.610 -17.871 1.00 49.84 133 ALA A C 1
ATOM 1077 O O . ALA A 1 133 ? -0.086 -3.523 -17.947 1.00 49.84 133 ALA A O 1
ATOM 1078 N N . ASN A 1 134 ? 1.731 -4.743 -17.481 1.00 52.25 134 ASN A N 1
ATOM 1079 C CA . ASN A 1 134 ? 1.055 -5.968 -17.037 1.00 52.25 134 ASN A CA 1
ATOM 1080 C C . ASN A 1 134 ? 1.206 -6.271 -15.529 1.00 52.25 134 ASN A C 1
ATOM 1082 O O . ASN A 1 134 ? 0.730 -7.308 -15.088 1.00 52.25 134 ASN A O 1
ATOM 1086 N N . CYS A 1 135 ? 1.862 -5.401 -14.759 1.00 54.94 135 CYS A N 1
ATOM 1087 C CA . CYS A 1 135 ? 2.267 -5.607 -13.367 1.00 54.94 135 CYS A CA 1
ATOM 1088 C C . CYS A 1 135 ? 3.033 -6.897 -13.051 1.00 54.94 135 CYS A C 1
ATOM 1090 O O . CYS A 1 135 ? 3.063 -7.298 -11.900 1.00 54.94 135 CYS A O 1
ATOM 1092 N N . ARG A 1 136 ? 3.701 -7.515 -14.032 1.00 53.88 136 ARG A N 1
ATOM 1093 C CA . ARG A 1 136 ? 4.519 -8.715 -13.777 1.00 53.88 136 ARG A CA 1
ATOM 1094 C C . ARG A 1 136 ? 5.927 -8.414 -13.269 1.00 53.88 136 ARG A C 1
ATOM 1096 O O . ARG A 1 136 ? 6.538 -9.270 -12.656 1.00 53.88 136 ARG A O 1
ATOM 1103 N N . HIS A 1 137 ? 6.432 -7.206 -13.510 1.00 61.66 137 HIS A N 1
ATOM 1104 C CA . HIS A 1 137 ? 7.732 -6.767 -13.006 1.00 61.66 137 HIS A CA 1
ATOM 1105 C C . HIS A 1 137 ? 7.550 -5.504 -12.181 1.00 61.66 137 HIS A C 1
ATOM 1107 O O . HIS A 1 137 ? 6.908 -4.553 -12.641 1.00 61.66 137 HIS A O 1
ATOM 1113 N N . TRP A 1 138 ? 8.089 -5.536 -10.969 1.00 69.25 138 TRP A N 1
ATOM 1114 C CA . TRP A 1 138 ? 7.954 -4.505 -9.950 1.00 69.25 138 TRP A CA 1
ATOM 1115 C C . TRP A 1 138 ? 9.300 -3.786 -9.809 1.00 69.25 138 TRP A C 1
ATOM 1117 O O . TRP A 1 138 ? 10.357 -4.410 -9.883 1.00 69.25 138 TRP A O 1
ATOM 1127 N N . HIS A 1 139 ? 9.271 -2.463 -9.690 1.00 65.06 139 HIS A N 1
ATOM 1128 C CA . HIS A 1 139 ? 10.454 -1.616 -9.585 1.00 65.06 139 HIS A CA 1
ATOM 1129 C C . HIS A 1 139 ? 10.146 -0.313 -8.832 1.00 65.06 139 HIS A C 1
ATOM 1131 O O . HIS A 1 139 ? 8.990 0.090 -8.677 1.00 65.06 139 HIS A O 1
ATOM 1137 N N . ARG A 1 140 ? 11.191 0.394 -8.391 1.00 64.44 140 ARG A N 1
ATOM 1138 C CA . ARG A 1 140 ? 11.055 1.695 -7.735 1.00 64.44 140 ARG A CA 1
ATOM 1139 C C . ARG A 1 140 ? 10.649 2.725 -8.784 1.00 64.44 140 ARG A C 1
ATOM 1141 O O . ARG A 1 140 ? 11.107 2.700 -9.932 1.00 64.44 140 ARG A O 1
ATOM 1148 N N . CYS A 1 141 ? 9.747 3.616 -8.397 1.00 61.62 141 CYS A N 1
ATOM 1149 C CA . CYS A 1 141 ? 9.303 4.694 -9.265 1.00 61.62 141 CYS A CA 1
ATOM 1150 C C . CYS A 1 141 ? 10.439 5.700 -9.502 1.00 61.62 141 CYS A C 1
ATOM 1152 O O . CYS A 1 141 ? 11.100 6.128 -8.560 1.00 61.62 141 CYS A O 1
ATOM 1154 N N . GLY A 1 142 ? 10.678 6.059 -10.767 1.00 55.00 142 GLY A N 1
ATOM 1155 C CA . GLY A 1 142 ? 11.606 7.128 -11.156 1.00 55.00 142 GLY A CA 1
ATOM 1156 C C . GLY A 1 142 ? 13.110 6.820 -11.085 1.00 55.00 142 GLY A C 1
ATOM 1157 O O . GLY A 1 142 ? 13.897 7.703 -11.409 1.00 55.00 142 GLY A O 1
ATOM 1158 N N . THR A 1 143 ? 13.543 5.613 -10.696 1.00 52.47 143 THR A N 1
ATOM 1159 C CA . THR A 1 143 ? 14.982 5.307 -10.511 1.00 52.47 143 THR A CA 1
ATOM 1160 C C . THR A 1 143 ? 15.634 4.499 -11.627 1.00 52.47 143 THR A C 1
ATOM 1162 O O . THR A 1 143 ? 16.861 4.461 -11.705 1.00 52.47 143 THR A O 1
ATOM 1165 N N . ARG A 1 144 ? 14.860 3.868 -12.515 1.00 50.00 144 ARG A N 1
ATOM 1166 C CA . ARG A 1 144 ? 15.388 3.184 -13.704 1.00 50.00 144 ARG A CA 1
ATOM 1167 C C . ARG A 1 144 ? 14.503 3.461 -14.920 1.00 50.00 144 ARG A C 1
ATOM 1169 O O . ARG A 1 144 ? 13.290 3.597 -14.744 1.00 50.00 144 ARG A O 1
ATOM 1176 N N . PRO A 1 145 ? 15.074 3.510 -16.142 1.00 50.75 145 PRO A N 1
ATOM 1177 C CA . PRO A 1 145 ? 14.286 3.373 -17.363 1.00 50.75 145 PRO A CA 1
ATOM 1178 C C . PRO A 1 145 ? 13.386 2.148 -17.208 1.00 50.75 145 PRO A C 1
ATOM 1180 O O . PRO A 1 145 ? 13.862 1.116 -16.733 1.00 50.75 145 PRO A O 1
ATOM 1183 N N . ASN A 1 146 ? 12.098 2.281 -17.529 1.00 46.44 146 ASN A N 1
ATOM 1184 C CA . ASN A 1 146 ? 11.124 1.210 -17.339 1.00 46.44 146 ASN A CA 1
ATOM 1185 C C . ASN A 1 146 ? 11.681 -0.093 -17.955 1.00 46.44 146 ASN A C 1
ATOM 1187 O O . ASN A 1 146 ? 11.870 -0.138 -19.173 1.00 46.44 146 ASN A O 1
ATOM 1191 N N . PRO A 1 147 ? 11.957 -1.133 -17.142 1.00 47.03 147 PRO A N 1
ATOM 1192 C CA . PRO A 1 147 ? 12.662 -2.335 -17.591 1.00 47.03 147 PRO A CA 1
ATOM 1193 C C . PRO A 1 147 ? 11.854 -3.152 -18.608 1.00 47.03 147 PRO A C 1
ATOM 1195 O O . PRO A 1 147 ? 12.371 -4.090 -19.204 1.00 47.03 147 PRO A O 1
ATOM 1198 N N . CYS A 1 148 ? 10.582 -2.802 -18.811 1.00 44.31 148 CYS A N 1
ATOM 1199 C CA . CYS A 1 148 ? 9.699 -3.421 -19.789 1.00 44.31 148 CYS A CA 1
ATOM 1200 C C . CYS A 1 148 ? 9.511 -2.599 -21.063 1.00 44.31 148 CYS A C 1
ATOM 1202 O O . CYS A 1 148 ? 8.729 -3.000 -21.926 1.00 44.31 148 CYS A O 1
ATOM 1204 N N . ILE A 1 149 ? 10.193 -1.461 -21.196 1.00 46.12 149 ILE A N 1
ATOM 1205 C CA . ILE A 1 149 ? 10.387 -0.845 -22.504 1.00 46.12 149 ILE A CA 1
ATOM 1206 C C . ILE A 1 149 ? 11.545 -1.612 -23.154 1.00 46.12 149 ILE A C 1
ATOM 1208 O O . ILE A 1 149 ? 12.627 -1.650 -22.568 1.00 46.12 149 ILE A O 1
ATOM 1212 N N . PRO A 1 150 ? 11.350 -2.259 -24.318 1.00 40.78 150 PRO A N 1
ATOM 1213 C CA . PRO A 1 150 ? 12.457 -2.898 -25.014 1.00 40.78 150 PRO A CA 1
ATOM 1214 C C . PRO A 1 150 ? 13.553 -1.857 -25.268 1.00 40.78 150 PRO A C 1
ATOM 1216 O O . PRO A 1 150 ? 13.289 -0.792 -25.829 1.00 40.78 150 PRO A O 1
ATOM 1219 N N . HIS A 1 151 ? 14.770 -2.153 -24.810 1.00 41.25 151 HIS A N 1
ATOM 1220 C CA . HIS A 1 151 ? 15.946 -1.372 -25.163 1.00 41.25 151 HIS A CA 1
ATOM 1221 C C . HIS A 1 151 ? 16.185 -1.569 -26.664 1.00 41.25 151 H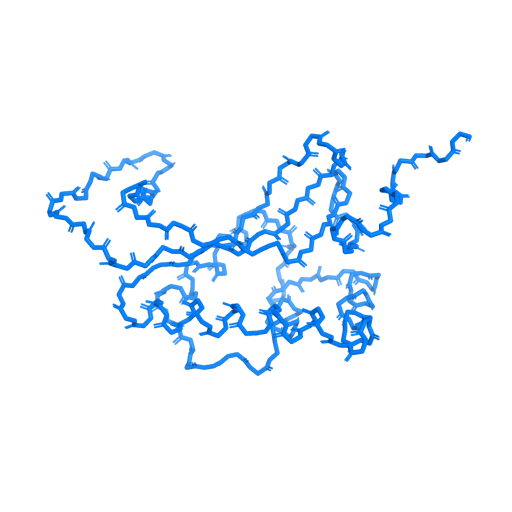IS A C 1
ATOM 1223 O O . HIS A 1 151 ? 16.558 -2.665 -27.082 1.00 41.25 151 HIS A O 1
ATOM 1229 N N . ASN A 1 152 ? 15.888 -0.540 -27.459 1.00 38.84 152 ASN A N 1
ATOM 1230 C CA . ASN A 1 152 ? 16.341 -0.463 -28.848 1.00 38.84 152 ASN A CA 1
ATOM 1231 C C . ASN A 1 152 ? 17.850 -0.230 -28.899 1.00 38.84 152 ASN A C 1
ATOM 1233 O O . ASN A 1 152 ? 18.333 0.600 -28.092 1.00 38.84 152 ASN A O 1
#

Sequence (152 aa):
MKKEFNLRNLHDLTLRLNTSPPDVIDDWRTLLSDEFDLSEEESKYLEYIAYEDSGDVHKTIQAAFNEALANVRAGGRMRLRVYKDPANHGRVLRLETNSPKFVSSEVFFDEKFKEPFPDEGTMTTTDLICCCANCRHWHRCGTRPNPCIPHN

Secondary structure (DSSP, 8-state):
--B--SHHHHHHHHHHHHHS--S--S-HHHHHHHHB---HHHHHHHHHHTTGGGGHHHHHHHHHHHHHHHHHHTT-EEEEEEEEETTTTEEEEEEEEE--S---S----BTTTB----SSS-EEEEEEEEE-TTS-SEE-TTSSS-TTS---

pLDDT: mean 72.04, std 17.47, range [35.06, 91.88]

Organism: NCBI:txid2927786

Radius of gyration: 16.25 Å; chains: 1; bounding box: 46×38×44 Å

Foldseek 3Di:
DAAAPDPVLQVVLQVCCLVPNDQADPFVLVVPVVRHPADPQRNVVSVVCCPPPVNVLRVVVRVVSNVQSVQSVVVWGKHFDWACDPVQQWIWTKIKIFHPPDDDDDQDDDDPDDDDPPPPGPIDIDTNWIAHHVNNHIDDPPPDRNPPPPDD